Protein AF-A0A950VBY2-F1 (afdb_monomer_lite)

pLDDT: mean 87.93, std 15.41, range [36.84, 98.0]

Radius of gyration: 14.1 Å; chains: 1; bounding box: 40×27×37 Å

Foldseek 3Di:
DPQPDQKDKFFALDQLRVQVVVCVVNVHDDASVCRVVLSVVQVVVVQWAWDDDDVTTMIMGGGHPVRSVVVVVVCVVVVVDDDDPDTDRDGPDPPVVVPDPPD

Secondary structure (DSSP, 8-state):
--TT--EEEES---HHHHHHHHHHHHT----GGGHHHHHHHHHHTT-EEE---SSS--EEEE--HHHHHHHHHHHHHTTSS---SS---------TTS-----

Sequence (103 aa):
ANAQADRTIVYSDEPEFLVYRVGVRFGIPMLPCWSSWIRAELTRQNRVHPLVGLGCNPVLVEASKQELLDLIAGAVKRCVLSIPDKPSLEWSVPQAFATDELR

Structure (mmCIF, N/CA/C/O backbone):
data_AF-A0A950VBY2-F1
#
_entry.id   AF-A0A950VBY2-F1
#
loop_
_atom_site.group_PDB
_atom_site.id
_atom_site.type_symbol
_atom_site.label_atom_id
_atom_site.label_alt_id
_atom_site.label_comp_id
_atom_site.label_asym_id
_atom_site.label_entity_id
_atom_site.label_seq_id
_atom_site.pdbx_PDB_ins_code
_atom_site.Cartn_x
_atom_site.Cartn_y
_atom_site.Cartn_z
_atom_site.occupancy
_atom_site.B_iso_or_equiv
_atom_site.auth_seq_id
_atom_site.auth_comp_id
_atom_site.auth_asym_id
_atom_site.auth_atom_id
_atom_site.pdbx_PDB_model_num
ATOM 1 N N . ALA A 1 1 ? -3.717 17.760 -2.986 1.00 55.78 1 ALA A N 1
ATOM 2 C CA . ALA A 1 1 ? -4.023 16.513 -2.252 1.00 55.78 1 ALA A CA 1
ATOM 3 C C . ALA A 1 1 ? -4.371 16.862 -0.805 1.00 55.78 1 ALA A C 1
ATOM 5 O O . ALA A 1 1 ? -3.595 17.576 -0.184 1.00 55.78 1 ALA A O 1
ATOM 6 N N . ASN A 1 2 ? -5.523 16.429 -0.275 1.00 57.88 2 ASN A N 1
ATOM 7 C CA . ASN A 1 2 ? -5.862 16.669 1.135 1.00 57.88 2 ASN A CA 1
ATOM 8 C C . ASN A 1 2 ? -5.012 15.738 2.019 1.00 57.88 2 ASN A C 1
ATOM 10 O O . ASN A 1 2 ? -5.167 14.516 1.930 1.00 57.88 2 ASN A O 1
ATOM 14 N N . ALA A 1 3 ? -4.093 16.308 2.801 1.00 57.59 3 ALA A N 1
ATOM 15 C CA . ALA A 1 3 ? -3.167 15.576 3.666 1.00 57.59 3 ALA A CA 1
ATOM 16 C C . ALA A 1 3 ? -3.839 14.976 4.915 1.00 57.59 3 ALA A C 1
ATOM 18 O O . ALA A 1 3 ? -3.261 14.091 5.535 1.00 57.59 3 ALA A O 1
ATOM 19 N N . GLN A 1 4 ? -5.050 15.432 5.257 1.00 67.25 4 GLN A N 1
ATOM 20 C CA . GLN A 1 4 ? -5.842 14.915 6.379 1.00 67.25 4 GLN A CA 1
ATOM 21 C C . GLN A 1 4 ? -6.762 13.750 5.990 1.00 67.25 4 GLN A C 1
ATOM 23 O O . GLN A 1 4 ? -7.376 13.154 6.865 1.00 67.25 4 GLN A O 1
ATOM 28 N N . ALA A 1 5 ? -6.884 13.426 4.698 1.00 76.44 5 ALA A N 1
ATOM 29 C CA . ALA A 1 5 ? -7.691 12.286 4.277 1.00 76.44 5 ALA A CA 1
ATOM 30 C C . ALA A 1 5 ? -7.001 10.971 4.677 1.00 76.44 5 ALA A C 1
ATOM 32 O O . ALA A 1 5 ? -5.839 10.758 4.344 1.00 76.44 5 ALA A O 1
ATOM 33 N N . ASP A 1 6 ? -7.735 10.091 5.343 1.00 89.44 6 ASP A N 1
ATOM 34 C CA . ASP A 1 6 ? -7.328 8.755 5.799 1.00 89.44 6 ASP A CA 1
ATOM 35 C C . ASP A 1 6 ? -7.918 7.633 4.929 1.00 89.44 6 ASP A C 1
ATOM 37 O O . ASP A 1 6 ? -7.739 6.450 5.199 1.00 89.44 6 ASP A O 1
ATOM 41 N N . ARG A 1 7 ? -8.639 8.007 3.871 1.00 92.62 7 ARG A N 1
ATOM 42 C CA . ARG A 1 7 ? -9.402 7.113 3.003 1.00 92.62 7 ARG A CA 1
ATOM 43 C C . ARG A 1 7 ? -9.091 7.400 1.545 1.00 92.62 7 ARG A C 1
ATOM 45 O O . ARG A 1 7 ? -9.182 8.544 1.095 1.00 92.62 7 ARG A O 1
ATOM 52 N N . THR A 1 8 ? -8.743 6.360 0.796 1.00 93.88 8 THR A N 1
ATOM 53 C CA . THR A 1 8 ? -8.473 6.439 -0.645 1.00 93.88 8 THR A CA 1
ATOM 54 C C . THR A 1 8 ? -9.233 5.340 -1.371 1.00 93.88 8 THR A C 1
ATOM 56 O O . THR A 1 8 ? -9.003 4.168 -1.111 1.00 93.88 8 THR A O 1
ATOM 59 N N . ILE A 1 9 ? -10.112 5.703 -2.307 1.00 94.75 9 ILE A N 1
ATOM 60 C CA . ILE A 1 9 ? -10.716 4.734 -3.228 1.00 94.75 9 ILE A CA 1
ATOM 61 C C . ILE A 1 9 ? -9.756 4.534 -4.403 1.00 94.75 9 ILE A C 1
ATOM 63 O O . ILE A 1 9 ? -9.345 5.505 -5.044 1.00 94.75 9 ILE A O 1
ATOM 67 N N . VAL A 1 10 ? -9.401 3.284 -4.687 1.00 93.88 10 VAL A N 1
ATOM 68 C CA . VAL A 1 10 ? -8.581 2.901 -5.842 1.00 93.88 10 VAL A CA 1
ATOM 69 C C . VAL A 1 10 ? -9.387 2.012 -6.786 1.00 93.88 10 VAL A C 1
ATOM 71 O O . VAL A 1 10 ? -10.237 1.244 -6.356 1.00 93.88 10 VAL A O 1
ATOM 74 N N . TYR A 1 11 ? -9.129 2.149 -8.087 1.00 91.62 11 TYR A N 1
ATOM 75 C CA . TYR A 1 11 ? -9.852 1.463 -9.166 1.00 91.62 11 TYR A CA 1
ATOM 76 C C . TYR A 1 11 ? -9.644 -0.061 -9.201 1.00 91.62 11 TYR A C 1
ATOM 78 O O . TYR A 1 11 ? -10.533 -0.788 -9.636 1.00 91.62 11 TYR A O 1
ATOM 86 N N . SER A 1 12 ? -8.469 -0.532 -8.783 1.00 91.56 12 SER A N 1
ATOM 87 C CA . SER A 1 12 ? -8.101 -1.943 -8.818 1.00 91.56 12 SER A CA 1
ATOM 88 C C . SER A 1 12 ? -7.420 -2.355 -7.523 1.00 91.56 12 SER A C 1
ATOM 90 O O . SER A 1 12 ? -6.648 -1.592 -6.936 1.00 91.56 12 SER A O 1
ATOM 92 N N . ASP A 1 13 ? -7.708 -3.590 -7.137 1.00 91.44 13 ASP A N 1
ATOM 93 C CA . ASP A 1 13 ? -7.152 -4.299 -5.997 1.00 91.44 13 ASP A CA 1
ATOM 94 C C . ASP A 1 13 ? -5.734 -4.849 -6.243 1.00 91.44 13 ASP A C 1
ATOM 96 O O . ASP A 1 13 ? -5.061 -5.301 -5.314 1.00 91.44 13 ASP A O 1
ATOM 100 N N . GLU A 1 14 ? -5.263 -4.802 -7.492 1.00 94.06 14 GLU A N 1
ATOM 101 C CA . GLU A 1 14 ? -3.947 -5.314 -7.870 1.00 94.06 14 GLU A CA 1
ATOM 102 C C . GLU A 1 14 ? -2.827 -4.637 -7.059 1.00 94.06 14 GLU A C 1
ATOM 104 O O . GLU A 1 14 ? -2.812 -3.401 -6.968 1.00 94.06 14 GLU A O 1
ATOM 109 N N . PRO A 1 15 ? -1.873 -5.398 -6.481 1.00 95.81 15 PRO A N 1
ATOM 110 C CA . PRO A 1 15 ? -0.910 -4.863 -5.522 1.00 95.81 15 PRO A CA 1
ATOM 111 C C . PRO A 1 15 ? -0.147 -3.641 -6.030 1.00 95.81 15 PRO A C 1
ATOM 113 O O . PRO A 1 15 ? -0.089 -2.625 -5.339 1.00 95.81 15 PRO A O 1
ATOM 116 N N . GLU A 1 16 ? 0.413 -3.713 -7.240 1.00 94.25 16 GLU A N 1
ATOM 117 C CA . GLU A 1 16 ? 1.174 -2.600 -7.815 1.00 94.25 16 GLU A CA 1
ATOM 118 C C . GLU A 1 16 ? 0.295 -1.375 -8.061 1.00 94.25 16 GLU A C 1
ATOM 120 O O . GLU A 1 16 ? 0.710 -0.256 -7.766 1.00 94.25 16 GLU A O 1
ATOM 125 N N . PHE A 1 17 ? -0.942 -1.569 -8.532 1.00 93.56 17 PHE A N 1
ATOM 126 C CA . PHE A 1 17 ? -1.864 -0.464 -8.783 1.00 93.56 17 PHE A CA 1
ATOM 127 C C . PHE A 1 17 ? -2.270 0.229 -7.484 1.00 93.56 17 PHE A C 1
ATOM 129 O O . PHE A 1 17 ? -2.196 1.456 -7.388 1.00 93.56 17 PHE A O 1
ATOM 136 N N . LEU A 1 18 ? -2.666 -0.544 -6.471 1.00 94.94 18 LEU A N 1
ATOM 137 C CA . LEU A 1 18 ? -3.058 -0.007 -5.172 1.00 94.94 18 LEU A CA 1
ATOM 138 C C . LEU A 1 18 ? -1.908 0.776 -4.538 1.00 94.94 18 LEU A C 1
ATOM 140 O O . LEU A 1 18 ? -2.092 1.934 -4.155 1.00 94.94 18 LEU A O 1
ATOM 144 N N . VAL A 1 19 ? -0.721 0.168 -4.453 1.00 95.25 19 VAL A N 1
ATOM 145 C CA . VAL A 1 19 ? 0.445 0.774 -3.798 1.00 95.25 19 VAL A CA 1
ATOM 146 C C . VAL A 1 19 ? 0.919 2.009 -4.555 1.00 95.25 19 VAL A C 1
ATOM 148 O O . VAL A 1 19 ? 1.134 3.048 -3.930 1.00 95.25 19 VAL A O 1
ATOM 151 N N . TYR A 1 20 ? 0.974 1.958 -5.889 1.00 94.50 20 TYR A N 1
ATOM 152 C CA . TYR A 1 20 ? 1.281 3.126 -6.714 1.00 94.50 20 TYR A CA 1
ATOM 153 C C . TYR A 1 20 ? 0.325 4.290 -6.429 1.00 94.50 20 TYR A C 1
ATOM 155 O O . TYR A 1 20 ? 0.756 5.403 -6.117 1.00 94.50 20 TYR A O 1
ATOM 163 N N . ARG A 1 21 ? -0.992 4.045 -6.495 1.00 93.25 21 ARG A N 1
ATOM 164 C CA . ARG A 1 21 ? -2.003 5.105 -6.357 1.00 93.25 21 ARG A CA 1
ATOM 165 C C . ARG A 1 21 ? -2.017 5.706 -4.958 1.00 93.25 21 ARG A C 1
ATOM 167 O O . ARG A 1 21 ? -2.120 6.927 -4.833 1.00 93.25 21 ARG A O 1
ATOM 174 N N . VAL A 1 22 ? -1.879 4.882 -3.921 1.00 93.88 22 VAL A N 1
ATOM 175 C CA . VAL A 1 22 ? -1.793 5.347 -2.530 1.00 93.88 22 VAL A CA 1
ATOM 176 C C . VAL A 1 22 ? -0.496 6.135 -2.300 1.00 93.88 22 VAL A C 1
ATOM 178 O O . VAL A 1 22 ? -0.539 7.229 -1.730 1.00 93.88 22 VAL A O 1
ATOM 181 N N . GLY A 1 23 ? 0.643 5.646 -2.800 1.00 93.19 23 GLY A N 1
ATOM 182 C CA . GLY A 1 23 ? 1.936 6.330 -2.709 1.00 93.19 23 GLY A CA 1
ATOM 183 C C . GLY A 1 23 ? 1.914 7.714 -3.362 1.00 93.19 23 GLY A C 1
ATOM 184 O O . GLY A 1 23 ? 2.245 8.711 -2.713 1.00 93.19 23 GLY A O 1
ATOM 185 N N . VAL A 1 24 ? 1.423 7.800 -4.605 1.00 91.44 24 VAL A N 1
ATOM 186 C CA . VAL A 1 24 ? 1.250 9.067 -5.340 1.00 91.44 24 VAL A CA 1
ATOM 187 C C . VAL A 1 24 ? 0.296 10.012 -4.605 1.00 91.44 24 VAL A C 1
ATOM 189 O O . VAL A 1 24 ? 0.595 11.196 -4.451 1.00 91.44 24 VAL A O 1
ATOM 192 N N . ARG A 1 25 ? -0.833 9.505 -4.088 1.00 90.44 25 ARG A N 1
ATOM 193 C CA . ARG A 1 25 ? -1.846 10.316 -3.389 1.00 90.44 25 ARG A CA 1
ATOM 194 C C . ARG A 1 25 ? -1.302 11.036 -2.151 1.00 90.44 25 ARG A C 1
ATOM 196 O O . ARG A 1 25 ? -1.785 12.132 -1.836 1.00 90.44 25 ARG A O 1
ATOM 203 N N . PHE A 1 26 ? -0.348 10.434 -1.442 1.00 90.38 26 PHE A N 1
ATOM 204 C CA . PHE A 1 26 ? 0.229 10.977 -0.204 1.00 90.38 26 PHE A CA 1
ATOM 205 C C . PHE A 1 26 ? 1.655 11.533 -0.359 1.00 90.38 26 PHE A C 1
ATOM 207 O O . PHE A 1 26 ? 2.193 12.118 0.593 1.00 90.38 26 PHE A O 1
ATOM 214 N N . GLY A 1 27 ? 2.258 11.387 -1.543 1.00 90.50 27 GLY A N 1
ATOM 215 C CA . GLY A 1 27 ? 3.650 11.757 -1.800 1.00 90.50 27 GLY A CA 1
ATOM 216 C C . GLY A 1 27 ? 4.626 10.934 -0.957 1.00 90.50 27 GLY A C 1
ATOM 217 O O . GLY A 1 27 ? 5.547 11.497 -0.367 1.00 90.50 27 GLY A O 1
ATOM 218 N N . ILE A 1 28 ? 4.367 9.631 -0.817 1.00 91.38 28 ILE A N 1
ATOM 219 C CA . ILE A 1 28 ? 5.219 8.690 -0.077 1.00 91.38 28 ILE A CA 1
ATOM 220 C C . ILE A 1 28 ? 6.095 7.934 -1.085 1.00 91.38 28 ILE A C 1
ATOM 222 O O . ILE A 1 28 ? 5.553 7.412 -2.062 1.00 91.38 28 ILE A O 1
ATOM 226 N N . PRO A 1 29 ? 7.417 7.828 -0.860 1.00 85.62 29 PRO A N 1
ATOM 227 C CA . PRO A 1 29 ? 8.291 7.034 -1.714 1.00 85.62 29 PRO A CA 1
ATOM 228 C C . PRO A 1 29 ? 8.031 5.539 -1.480 1.00 85.62 29 PRO A C 1
ATOM 230 O O . PRO A 1 29 ? 8.558 4.943 -0.544 1.00 85.62 29 PRO A O 1
ATOM 233 N N . MET A 1 30 ? 7.183 4.944 -2.318 1.00 92.69 30 MET A N 1
ATOM 234 C CA . MET A 1 30 ? 6.931 3.501 -2.355 1.00 92.69 30 MET A CA 1
ATOM 235 C C . MET A 1 30 ? 7.662 2.877 -3.546 1.00 92.69 30 MET A C 1
ATOM 237 O O . MET A 1 30 ? 7.795 3.517 -4.588 1.00 92.69 30 MET A O 1
ATOM 241 N N . LEU A 1 31 ? 8.125 1.633 -3.396 1.00 94.69 31 LEU A N 1
ATOM 242 C CA . LEU A 1 31 ? 8.783 0.882 -4.466 1.00 94.69 31 LEU A CA 1
ATOM 243 C C . LEU A 1 31 ? 7.856 -0.205 -5.034 1.00 94.69 31 LEU A C 1
ATOM 245 O O . LEU A 1 31 ? 7.172 -0.864 -4.245 1.00 94.69 31 LEU A O 1
ATOM 249 N N . PRO A 1 32 ? 7.892 -0.473 -6.357 1.00 94.75 32 PRO A N 1
ATOM 250 C CA . PRO A 1 32 ? 7.118 -1.551 -6.976 1.00 94.75 32 PRO A CA 1
ATOM 251 C C . PRO A 1 32 ? 7.339 -2.908 -6.299 1.00 94.75 32 PRO A C 1
ATOM 253 O O . PRO A 1 32 ? 6.382 -3.622 -6.010 1.00 94.75 32 PRO A O 1
ATOM 256 N N . CYS A 1 33 ? 8.586 -3.231 -5.937 1.00 94.88 33 CYS A N 1
ATOM 257 C CA . CYS A 1 33 ? 8.933 -4.499 -5.289 1.00 94.88 33 CYS A CA 1
ATOM 258 C C . CYS A 1 33 ? 8.321 -4.684 -3.889 1.00 94.88 33 CYS A C 1
ATOM 260 O O . CYS A 1 33 ? 8.275 -5.804 -3.384 1.00 94.88 33 CYS A O 1
ATOM 262 N N . TRP A 1 34 ? 7.828 -3.617 -3.253 1.00 96.56 34 TRP A N 1
ATOM 263 C CA . TRP A 1 34 ? 7.142 -3.700 -1.962 1.00 96.56 34 TRP A CA 1
ATOM 264 C C . TRP A 1 34 ? 5.647 -3.988 -2.104 1.00 96.56 34 TRP A C 1
ATOM 266 O O . TRP A 1 34 ? 4.990 -4.283 -1.104 1.00 96.56 34 TRP A O 1
ATOM 276 N N . SER A 1 35 ? 5.103 -3.908 -3.322 1.00 96.31 35 SER A N 1
ATOM 277 C CA . SER A 1 35 ? 3.662 -3.831 -3.556 1.00 96.31 35 SER A CA 1
ATOM 278 C C . SER A 1 35 ? 2.898 -5.017 -2.981 1.00 96.31 35 SER A C 1
ATOM 280 O O . SER A 1 35 ? 1.956 -4.827 -2.213 1.00 96.31 35 SER A O 1
ATOM 282 N N . SER A 1 36 ? 3.347 -6.239 -3.276 1.00 96.75 36 SER A N 1
ATOM 283 C CA . SER A 1 36 ? 2.716 -7.468 -2.781 1.00 96.75 36 SER A CA 1
ATOM 284 C C . SER A 1 36 ? 2.714 -7.544 -1.255 1.00 96.75 36 SER A C 1
ATOM 286 O O . SER A 1 36 ? 1.706 -7.914 -0.655 1.00 96.75 36 SER A O 1
ATOM 288 N N . TRP A 1 37 ? 3.818 -7.150 -0.613 1.00 97.69 37 TRP A N 1
ATOM 289 C CA . TRP A 1 37 ? 3.923 -7.181 0.843 1.00 97.69 37 TRP A CA 1
ATOM 290 C C . TRP A 1 37 ? 3.056 -6.108 1.505 1.00 97.69 37 TRP A C 1
ATOM 292 O O . TRP A 1 37 ? 2.269 -6.427 2.394 1.00 97.69 37 TRP A O 1
ATOM 302 N N . ILE A 1 38 ? 3.153 -4.851 1.053 1.00 97.25 38 ILE A N 1
ATOM 303 C CA . ILE A 1 38 ? 2.343 -3.742 1.584 1.00 97.25 38 ILE A CA 1
ATOM 304 C C . ILE A 1 38 ? 0.867 -4.089 1.443 1.00 97.25 38 ILE A C 1
ATOM 306 O O . ILE A 1 38 ? 0.091 -3.920 2.383 1.00 97.25 38 ILE A O 1
ATOM 310 N N . ARG A 1 39 ? 0.480 -4.627 0.286 1.00 97.06 39 ARG A N 1
ATOM 311 C CA . ARG A 1 39 ? -0.891 -5.040 0.048 1.00 97.06 39 ARG A CA 1
ATOM 312 C C . ARG A 1 39 ? -1.359 -6.111 1.038 1.00 97.06 39 ARG A C 1
ATOM 314 O O . ARG A 1 39 ? -2.427 -5.974 1.648 1.00 97.06 39 ARG A O 1
ATOM 321 N N . ALA A 1 40 ? -0.577 -7.175 1.193 1.00 98.00 40 ALA A N 1
ATOM 322 C CA . ALA A 1 40 ? -0.892 -8.245 2.131 1.00 98.00 40 ALA A CA 1
ATOM 323 C C . ALA A 1 40 ? -1.018 -7.705 3.563 1.00 98.00 40 ALA A C 1
ATOM 325 O O . ALA A 1 40 ? -1.961 -8.051 4.271 1.00 98.00 40 ALA A O 1
ATOM 326 N N . GLU A 1 41 ? -0.129 -6.797 3.964 1.00 98.00 41 GLU A N 1
ATOM 327 C CA . GLU A 1 41 ? -0.129 -6.208 5.301 1.00 98.00 41 GLU A CA 1
ATOM 328 C C . GLU A 1 41 ? -1.336 -5.286 5.544 1.00 98.00 41 GLU A C 1
ATOM 330 O O . GLU A 1 41 ? -1.976 -5.383 6.591 1.00 98.00 41 GLU A O 1
ATOM 335 N N . LEU A 1 42 ? -1.718 -4.447 4.574 1.00 97.19 42 LEU A N 1
ATOM 336 C CA . LEU A 1 42 ? -2.940 -3.635 4.662 1.00 97.19 42 LEU A CA 1
ATOM 337 C C . LEU A 1 42 ? -4.191 -4.517 4.773 1.00 97.19 42 LEU A C 1
ATOM 339 O O . LEU A 1 42 ? -5.085 -4.235 5.570 1.00 97.19 42 LEU A O 1
ATOM 343 N N . THR A 1 43 ? -4.228 -5.620 4.024 1.00 97.50 43 THR A N 1
ATOM 344 C CA . THR A 1 43 ? -5.326 -6.598 4.087 1.00 97.50 43 THR A CA 1
ATOM 345 C C . THR A 1 43 ? -5.366 -7.284 5.455 1.00 97.50 43 THR A C 1
ATOM 347 O O . THR A 1 43 ? -6.419 -7.351 6.081 1.00 97.50 43 THR A O 1
ATOM 350 N N . ARG A 1 44 ? -4.208 -7.714 5.977 1.00 97.94 44 ARG A N 1
ATOM 351 C CA . ARG A 1 44 ? -4.064 -8.329 7.310 1.00 97.94 44 ARG A CA 1
ATOM 352 C C . ARG A 1 44 ? -4.545 -7.408 8.435 1.00 97.94 44 ARG A C 1
ATOM 354 O O . ARG A 1 44 ? -5.015 -7.888 9.463 1.00 97.94 44 ARG A O 1
ATOM 361 N N . GLN A 1 45 ? -4.419 -6.095 8.250 1.00 97.31 45 GLN A N 1
ATOM 362 C CA . GLN A 1 45 ? -4.888 -5.075 9.189 1.00 97.31 45 GLN A CA 1
ATOM 363 C C . GLN A 1 45 ? -6.346 -4.634 8.954 1.00 97.31 45 GLN A C 1
ATOM 365 O O . GLN A 1 45 ? -6.788 -3.691 9.603 1.00 97.31 45 GLN A O 1
ATOM 370 N N . ASN A 1 46 ? -7.098 -5.294 8.061 1.00 97.31 46 ASN A N 1
ATOM 371 C CA . ASN A 1 46 ? -8.469 -4.929 7.672 1.00 97.31 46 ASN A CA 1
ATOM 372 C C . ASN A 1 46 ? -8.603 -3.490 7.138 1.00 97.31 46 ASN A C 1
ATOM 374 O O . ASN A 1 46 ? -9.609 -2.827 7.372 1.00 97.31 46 ASN A O 1
ATOM 378 N N . ARG A 1 47 ? -7.581 -2.997 6.425 1.00 97.50 47 ARG A N 1
ATOM 379 C CA . ARG A 1 47 ? -7.548 -1.641 5.848 1.00 97.50 47 ARG A CA 1
ATOM 380 C C . ARG A 1 47 ? -7.950 -1.590 4.376 1.00 97.50 47 ARG A C 1
ATOM 382 O O . ARG A 1 47 ? -7.908 -0.515 3.786 1.00 97.50 47 ARG A O 1
ATOM 389 N N . VAL A 1 48 ? -8.271 -2.727 3.759 1.00 97.62 48 VAL A N 1
ATOM 390 C CA . VAL A 1 48 ? -8.698 -2.796 2.357 1.00 97.62 48 VAL A CA 1
ATOM 391 C C . VAL A 1 48 ? -10.100 -3.376 2.294 1.00 97.62 48 VAL A C 1
ATOM 393 O O . VAL A 1 48 ? -10.307 -4.527 2.672 1.00 97.62 48 VAL A O 1
ATOM 396 N N . HIS A 1 49 ? -11.044 -2.578 1.804 1.00 97.62 49 HIS A N 1
ATOM 397 C CA . HIS A 1 49 ? -12.456 -2.938 1.749 1.00 97.62 49 HIS A CA 1
ATOM 398 C C . HIS A 1 49 ? -12.937 -2.968 0.299 1.00 97.62 49 HIS A C 1
ATOM 400 O O . HIS A 1 49 ? -12.845 -1.942 -0.383 1.00 97.62 49 HIS A O 1
ATOM 406 N N . PRO A 1 50 ? -13.458 -4.103 -0.193 1.00 96.4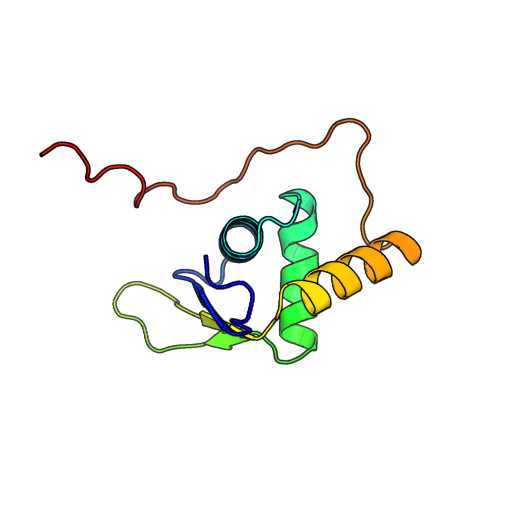4 50 PRO A N 1
ATOM 407 C CA . PRO A 1 50 ? -14.003 -4.177 -1.538 1.00 96.44 50 PRO A CA 1
ATOM 408 C C . PRO A 1 50 ? -15.234 -3.281 -1.682 1.00 96.44 50 PRO A C 1
ATOM 410 O O . PRO A 1 50 ? -16.067 -3.191 -0.779 1.00 96.44 50 PRO A O 1
ATOM 413 N N . LEU A 1 51 ? -15.356 -2.632 -2.836 1.00 96.44 51 LEU A N 1
ATOM 414 C CA . LEU A 1 51 ? -16.512 -1.829 -3.217 1.00 96.44 51 LEU A CA 1
ATOM 415 C C . LEU A 1 51 ? -17.176 -2.436 -4.456 1.00 96.44 51 LEU A C 1
ATOM 417 O O . LEU A 1 51 ? -16.548 -3.140 -5.246 1.00 96.44 51 LEU A O 1
ATOM 421 N N . VAL A 1 52 ? -18.461 -2.138 -4.650 1.00 95.06 52 VAL A N 1
ATOM 422 C CA . VAL A 1 52 ? -19.172 -2.528 -5.873 1.00 95.06 52 VAL A CA 1
ATOM 423 C C . VAL A 1 52 ? -18.679 -1.660 -7.034 1.00 95.06 52 VAL A C 1
ATOM 425 O O . VAL A 1 52 ? -18.795 -0.435 -6.984 1.00 95.06 52 VAL A O 1
ATOM 428 N N . GLY A 1 53 ? -18.141 -2.294 -8.077 1.00 89.69 53 GLY A N 1
ATOM 429 C CA . GLY A 1 53 ? -17.692 -1.649 -9.311 1.00 89.69 53 GLY A CA 1
ATOM 430 C C . GLY A 1 53 ? -18.392 -2.212 -10.546 1.00 89.69 53 GLY A C 1
ATOM 431 O O . GLY A 1 53 ? -18.782 -3.377 -10.579 1.00 89.69 53 GLY A O 1
ATOM 432 N N . LEU A 1 54 ? -18.546 -1.383 -11.579 1.00 89.31 54 LEU A N 1
ATOM 433 C CA . LEU A 1 54 ? -19.038 -1.801 -12.893 1.00 89.31 54 LEU A CA 1
ATOM 434 C C . LEU A 1 54 ? -17.850 -1.857 -13.857 1.00 89.31 54 LEU A C 1
ATOM 436 O O . LEU A 1 54 ? -17.309 -0.820 -14.229 1.00 89.31 54 LEU A O 1
ATOM 440 N N . GLY A 1 55 ? -17.427 -3.066 -14.234 1.00 87.38 55 GLY A N 1
ATOM 441 C CA . GLY A 1 55 ? -16.257 -3.272 -15.100 1.00 87.38 55 GLY A CA 1
ATOM 442 C C . GLY A 1 55 ? -14.901 -3.074 -14.406 1.00 87.38 55 GLY A C 1
ATOM 443 O O . GLY A 1 55 ? -13.877 -3.026 -15.081 1.00 87.38 55 GLY A O 1
ATOM 444 N N . CYS A 1 56 ? -14.877 -2.966 -13.074 1.00 87.94 56 CYS A N 1
ATOM 445 C CA . CYS A 1 56 ? -13.666 -2.840 -12.266 1.00 87.94 56 CYS A CA 1
ATOM 446 C C . CYS A 1 56 ? -13.847 -3.454 -10.873 1.00 87.94 56 CYS A C 1
ATOM 448 O O . CYS A 1 56 ? -14.971 -3.751 -10.466 1.00 87.94 56 CYS A O 1
ATOM 450 N N . ASN A 1 57 ? -12.739 -3.599 -10.141 1.00 91.56 57 ASN A N 1
ATOM 451 C CA . ASN A 1 57 ? -12.706 -4.125 -8.774 1.00 91.56 57 ASN A CA 1
ATOM 452 C C . ASN A 1 57 ? -12.194 -3.035 -7.816 1.00 91.56 57 ASN A C 1
ATOM 454 O O . ASN A 1 57 ? -11.044 -3.106 -7.368 1.00 91.56 57 ASN A O 1
ATOM 458 N N . PRO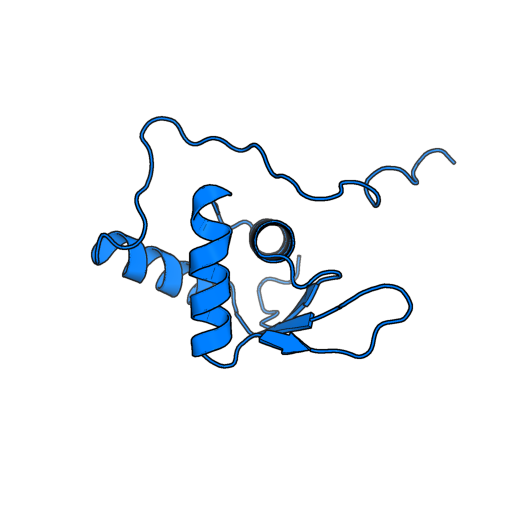 A 1 58 ? -12.993 -1.984 -7.556 1.00 95.38 58 PRO A N 1
ATOM 459 C CA . PRO A 1 58 ? -12.551 -0.870 -6.745 1.00 95.38 58 PRO A CA 1
ATOM 460 C C . PRO A 1 58 ? -12.480 -1.273 -5.278 1.00 95.38 58 PRO A C 1
ATOM 462 O O . PRO A 1 58 ? -13.322 -2.026 -4.786 1.00 95.38 58 PRO A O 1
ATOM 465 N N . VAL A 1 59 ? -11.515 -0.707 -4.558 1.00 96.94 59 VAL A N 1
ATOM 466 C CA . VAL A 1 59 ? -11.390 -0.900 -3.112 1.00 96.94 59 VAL A CA 1
ATOM 467 C C . VAL A 1 59 ? -11.165 0.418 -2.388 1.00 96.94 59 VAL A C 1
ATOM 469 O O . VAL A 1 59 ? -10.519 1.335 -2.899 1.00 96.94 59 VAL A O 1
ATOM 472 N N . LEU A 1 60 ? -11.711 0.515 -1.180 1.00 97.00 60 LEU A N 1
ATOM 473 C CA . LEU A 1 60 ? -11.391 1.559 -0.218 1.00 97.00 60 LEU A CA 1
ATOM 474 C C . LEU A 1 60 ? -10.160 1.129 0.583 1.00 97.00 60 LEU A C 1
ATOM 476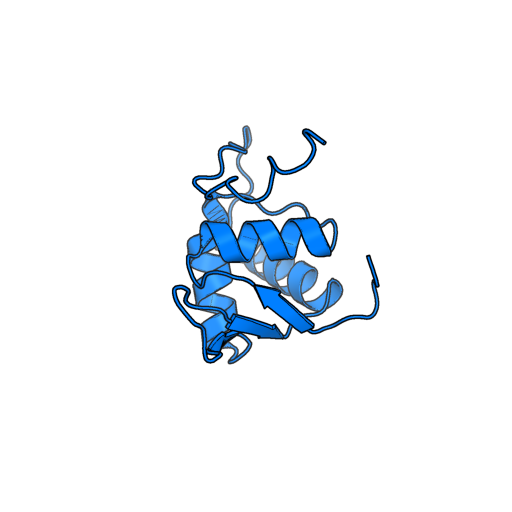 O O . LEU A 1 60 ? -10.164 0.078 1.218 1.00 97.00 60 LEU A O 1
ATOM 480 N N . VAL A 1 61 ? -9.135 1.973 0.590 1.00 97.19 61 VAL A N 1
ATOM 481 C CA . VAL A 1 61 ? -7.957 1.846 1.446 1.00 97.19 61 VAL A CA 1
ATOM 482 C C . VAL A 1 61 ? -8.069 2.836 2.599 1.00 97.19 61 VAL A C 1
ATOM 484 O O . VAL A 1 61 ? -8.102 4.047 2.371 1.00 97.19 61 VAL A O 1
ATOM 487 N N . GLU A 1 62 ? -8.108 2.321 3.824 1.00 96.69 62 GLU A N 1
ATOM 488 C CA . GLU A 1 62 ? -8.130 3.099 5.066 1.00 96.69 62 GLU A CA 1
ATOM 489 C C . GLU A 1 62 ? -6.721 3.201 5.661 1.00 96.69 62 GLU A C 1
ATOM 491 O O . GLU A 1 62 ? -6.251 2.346 6.420 1.00 96.69 62 GLU A O 1
ATOM 496 N N . ALA A 1 63 ? -6.011 4.256 5.279 1.00 94.56 63 ALA A N 1
ATOM 497 C CA . ALA A 1 63 ? -4.729 4.609 5.857 1.00 94.56 63 ALA A CA 1
ATOM 498 C C . ALA A 1 63 ? -4.429 6.095 5.643 1.00 94.56 63 ALA A C 1
ATOM 500 O O . ALA A 1 63 ? -4.550 6.634 4.538 1.00 94.56 63 ALA A O 1
ATOM 501 N N . SER A 1 64 ? -3.967 6.745 6.702 1.00 93.69 64 SER A N 1
ATOM 502 C CA . SER A 1 64 ? -3.351 8.063 6.640 1.00 93.69 64 SER A CA 1
ATOM 503 C C . SER A 1 64 ? -1.908 7.980 6.134 1.00 93.69 64 SER A C 1
ATOM 505 O O . SER A 1 64 ? -1.253 6.933 6.163 1.00 93.69 64 SER A O 1
ATOM 507 N N . LYS A 1 65 ? -1.361 9.133 5.731 1.00 93.31 65 LYS A N 1
ATOM 508 C CA . LYS A 1 65 ? 0.055 9.254 5.361 1.00 93.31 65 LYS A CA 1
ATOM 509 C C . LYS A 1 65 ? 0.994 8.741 6.460 1.00 93.31 65 LYS A C 1
ATOM 511 O O . LYS A 1 65 ? 1.973 8.068 6.150 1.00 93.31 65 LYS A O 1
ATOM 516 N N . GLN A 1 66 ? 0.704 9.075 7.719 1.00 93.75 66 GLN A N 1
ATOM 517 C CA . GLN A 1 66 ? 1.558 8.714 8.850 1.00 93.75 66 GLN A CA 1
ATOM 518 C C . GLN A 1 66 ? 1.548 7.202 9.092 1.00 93.75 66 GLN A C 1
ATOM 520 O O . GLN A 1 66 ? 2.609 6.600 9.204 1.00 93.75 66 GLN A O 1
ATOM 525 N N . GLU A 1 67 ? 0.373 6.570 9.059 1.00 95.06 67 GLU A N 1
ATOM 526 C CA . GLU A 1 67 ? 0.257 5.119 9.248 1.00 95.06 67 GLU A CA 1
ATOM 527 C C . GLU A 1 67 ? 0.992 4.324 8.163 1.00 95.06 67 GLU A C 1
ATOM 529 O O . GLU A 1 67 ? 1.627 3.314 8.458 1.00 95.06 67 GLU A O 1
ATOM 534 N N . LEU A 1 68 ? 0.955 4.792 6.911 1.00 95.38 68 LEU A N 1
ATOM 535 C CA . LEU A 1 68 ? 1.706 4.172 5.817 1.00 95.38 68 LEU A CA 1
ATOM 536 C C . LEU A 1 68 ? 3.221 4.306 6.010 1.00 95.38 68 LEU A C 1
ATOM 538 O O . LEU A 1 68 ? 3.956 3.346 5.774 1.00 95.38 68 LEU A O 1
ATOM 542 N N . LEU A 1 69 ? 3.695 5.475 6.451 1.00 95.62 69 LEU A N 1
ATOM 543 C CA . LEU A 1 69 ? 5.111 5.687 6.759 1.00 95.62 69 LEU A CA 1
ATOM 544 C C . LEU A 1 69 ? 5.570 4.795 7.917 1.00 95.62 69 LEU A C 1
ATOM 546 O O . LEU A 1 69 ? 6.622 4.167 7.808 1.00 95.62 69 LEU A O 1
ATOM 550 N N . ASP A 1 70 ? 4.775 4.688 8.981 1.00 95.94 70 ASP A N 1
ATOM 551 C CA . ASP A 1 70 ? 5.085 3.845 10.139 1.00 95.94 70 ASP A CA 1
ATOM 552 C C . ASP A 1 70 ? 5.100 2.354 9.771 1.00 95.94 70 ASP A C 1
ATOM 554 O O . ASP A 1 70 ? 5.983 1.608 10.209 1.00 95.94 70 ASP A O 1
ATOM 558 N N . LEU A 1 71 ? 4.176 1.924 8.905 1.00 96.19 71 LEU A N 1
ATOM 559 C CA . LEU A 1 71 ? 4.120 0.567 8.362 1.00 96.19 71 LEU A CA 1
ATOM 560 C C . LEU A 1 71 ? 5.392 0.218 7.576 1.00 96.19 71 LEU A C 1
ATOM 562 O O . LEU A 1 71 ? 6.018 -0.811 7.854 1.00 96.19 71 LEU A O 1
ATOM 566 N N . ILE A 1 72 ? 5.813 1.089 6.652 1.00 95.75 72 ILE A N 1
ATOM 567 C CA . ILE A 1 72 ? 7.038 0.901 5.859 1.00 95.75 72 ILE A CA 1
ATOM 568 C C . ILE A 1 72 ? 8.271 0.941 6.766 1.00 95.75 72 ILE A C 1
ATOM 570 O O . ILE A 1 72 ? 9.098 0.029 6.723 1.00 95.75 72 ILE A O 1
ATOM 574 N N . ALA A 1 73 ? 8.384 1.954 7.628 1.00 95.44 73 ALA A N 1
ATOM 575 C CA . ALA A 1 73 ? 9.518 2.109 8.535 1.00 95.44 73 ALA A CA 1
ATOM 576 C C . ALA A 1 73 ? 9.673 0.893 9.459 1.00 95.44 73 ALA A C 1
ATOM 578 O O . ALA A 1 73 ? 10.785 0.406 9.666 1.00 95.44 73 ALA A O 1
ATOM 579 N N . GLY A 1 74 ? 8.5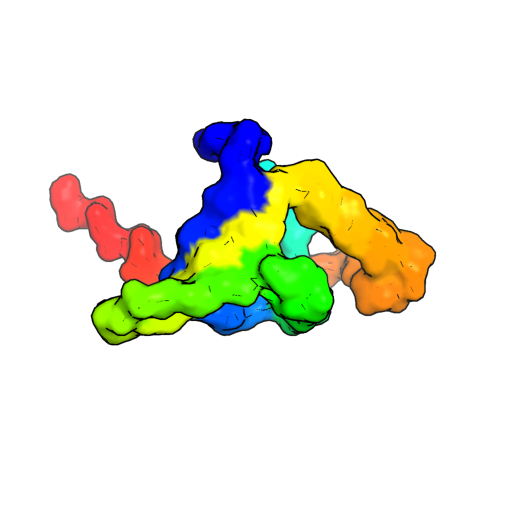66 0.367 9.990 1.00 96.94 74 GLY A N 1
ATOM 580 C CA . GLY A 1 74 ? 8.567 -0.847 10.798 1.00 96.94 74 GLY A CA 1
ATOM 581 C C . GLY A 1 74 ? 9.023 -2.079 10.014 1.00 96.94 74 GLY A C 1
ATOM 582 O O . GLY A 1 74 ? 9.794 -2.883 10.535 1.00 96.94 74 GLY A O 1
ATOM 583 N N . ALA A 1 75 ? 8.586 -2.226 8.765 1.00 97.12 75 ALA A N 1
ATOM 584 C CA . ALA A 1 75 ? 8.966 -3.354 7.918 1.00 97.12 75 ALA A CA 1
ATOM 585 C C . ALA A 1 75 ? 10.446 -3.323 7.516 1.00 97.12 75 ALA A C 1
ATOM 587 O O . ALA A 1 75 ? 11.106 -4.361 7.556 1.00 97.12 75 ALA A O 1
ATOM 588 N N . VAL A 1 76 ? 10.978 -2.136 7.206 1.00 95.81 76 VAL A N 1
ATOM 589 C CA . VAL A 1 76 ? 12.407 -1.929 6.921 1.00 95.81 76 VAL A CA 1
ATOM 590 C C . VAL A 1 76 ? 13.252 -2.228 8.159 1.00 95.81 76 VAL A C 1
ATOM 592 O O . VAL A 1 76 ? 14.206 -2.994 8.078 1.00 95.81 76 VAL A O 1
ATOM 595 N N . LYS A 1 77 ? 12.868 -1.714 9.336 1.00 96.75 77 LYS A N 1
ATOM 596 C CA . LYS A 1 77 ? 13.575 -1.988 10.604 1.00 96.75 77 LYS A CA 1
ATOM 597 C C . LYS A 1 77 ? 13.617 -3.476 10.966 1.00 96.75 77 LYS A C 1
ATOM 599 O O . LYS A 1 77 ? 14.557 -3.910 11.620 1.00 96.75 77 LYS A O 1
ATOM 604 N N . ARG A 1 78 ? 12.603 -4.250 10.563 1.00 97.12 78 ARG A N 1
ATOM 605 C CA . ARG A 1 78 ? 12.539 -5.711 10.758 1.00 97.12 78 ARG A CA 1
ATOM 606 C C . ARG A 1 78 ? 13.180 -6.513 9.619 1.00 97.12 78 ARG A C 1
ATOM 608 O O . ARG A 1 78 ? 13.058 -7.733 9.620 1.00 97.12 78 ARG A O 1
ATOM 615 N N . CYS A 1 79 ? 13.809 -5.852 8.645 1.00 95.94 79 CYS A N 1
ATOM 616 C CA . CYS A 1 79 ? 14.391 -6.471 7.450 1.00 95.94 79 CYS A CA 1
ATOM 617 C C . CYS A 1 79 ? 13.386 -7.268 6.593 1.00 95.94 79 CYS A C 1
ATOM 619 O O . CYS A 1 79 ? 13.776 -8.169 5.857 1.00 95.94 79 CYS A O 1
ATOM 621 N N . VAL A 1 80 ? 12.090 -6.945 6.680 1.00 97.06 80 VAL A N 1
ATOM 622 C CA . VAL A 1 80 ? 11.037 -7.556 5.849 1.00 97.06 80 VAL A CA 1
ATOM 623 C C . VAL A 1 80 ? 10.977 -6.880 4.481 1.00 97.06 80 VAL A C 1
ATOM 625 O O . VAL A 1 80 ? 10.831 -7.545 3.461 1.00 97.06 80 VAL A O 1
ATOM 628 N N . LEU A 1 81 ? 11.120 -5.552 4.464 1.00 95.94 81 LEU A N 1
ATOM 629 C CA . LEU A 1 81 ? 11.339 -4.779 3.246 1.00 95.94 81 LEU A CA 1
ATOM 630 C C . LEU A 1 81 ? 12.808 -4.370 3.178 1.00 95.94 81 LEU A C 1
ATOM 632 O O . LEU A 1 81 ? 13.353 -3.849 4.149 1.00 95.94 81 LEU A O 1
ATOM 636 N N . SER A 1 82 ? 13.426 -4.566 2.017 1.00 93.44 82 SER A N 1
ATOM 637 C CA . SER A 1 82 ? 14.756 -4.038 1.723 1.00 93.44 82 SER A CA 1
ATOM 638 C C . SER A 1 82 ? 14.640 -2.783 0.862 1.00 93.44 82 SER A C 1
ATOM 640 O O . SER A 1 82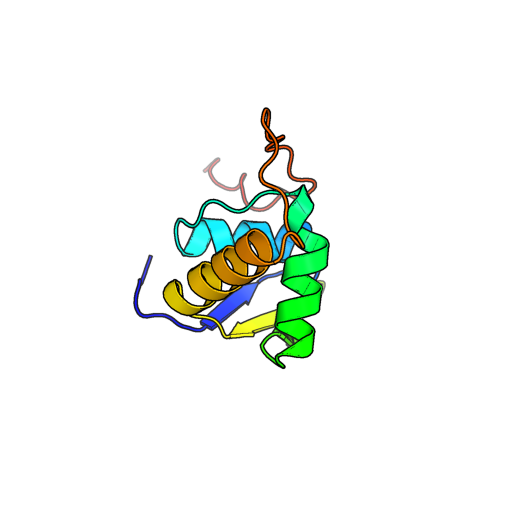 ? 13.795 -2.721 -0.037 1.00 93.44 82 SER A O 1
ATOM 642 N N . ILE A 1 83 ? 15.489 -1.791 1.136 1.00 91.75 83 ILE A N 1
ATOM 643 C CA . ILE A 1 83 ? 15.705 -0.649 0.247 1.00 91.75 83 ILE A CA 1
ATOM 644 C C . ILE A 1 83 ? 16.863 -1.047 -0.679 1.00 91.75 83 ILE A C 1
ATOM 646 O O . ILE A 1 83 ? 17.991 -1.152 -0.204 1.00 91.75 83 ILE A O 1
ATOM 650 N N . PRO A 1 84 ? 16.609 -1.323 -1.968 1.00 90.19 84 PRO A N 1
ATOM 651 C CA . PRO A 1 84 ? 17.661 -1.708 -2.901 1.00 90.19 84 PRO A CA 1
ATOM 652 C C . PRO A 1 84 ? 18.594 -0.526 -3.199 1.00 90.19 84 PRO A C 1
ATOM 654 O O . PRO A 1 84 ? 18.134 0.608 -3.321 1.00 90.19 84 PRO A O 1
ATOM 657 N N . ASP A 1 85 ? 19.882 -0.805 -3.419 1.00 91.94 85 ASP A N 1
ATOM 658 C CA . ASP A 1 85 ? 20.882 0.212 -3.799 1.00 91.94 85 ASP A CA 1
ATOM 659 C C . ASP A 1 85 ? 20.530 0.926 -5.115 1.00 91.94 85 ASP A C 1
ATOM 661 O O . ASP A 1 85 ? 20.854 2.095 -5.322 1.00 91.94 85 ASP A O 1
ATOM 665 N N . LYS A 1 86 ? 19.859 0.205 -6.022 1.00 91.88 86 LYS A N 1
ATOM 666 C CA . LYS A 1 86 ? 19.343 0.709 -7.298 1.00 91.88 86 LYS A CA 1
ATOM 667 C C . LYS A 1 86 ? 17.868 0.323 -7.424 1.00 91.88 86 LYS A C 1
ATOM 669 O O . LYS A 1 86 ? 17.572 -0.758 -7.939 1.00 91.88 86 LYS A O 1
ATOM 674 N N . PRO A 1 87 ? 16.935 1.145 -6.916 1.00 87.56 87 PRO A N 1
ATOM 675 C CA . PRO A 1 87 ? 15.513 0.848 -7.023 1.00 87.56 87 PRO A CA 1
ATOM 676 C C . PRO A 1 87 ? 15.052 0.930 -8.479 1.00 87.56 87 PRO A C 1
ATOM 678 O O . PRO A 1 87 ? 15.304 1.924 -9.158 1.00 87.56 87 PRO A O 1
ATOM 681 N N . SER A 1 88 ? 14.334 -0.096 -8.940 1.00 88.00 88 SER A N 1
ATOM 682 C CA . SER A 1 88 ? 13.522 0.020 -10.152 1.00 88.00 88 SER A CA 1
ATOM 683 C C . SER A 1 88 ? 12.230 0.763 -9.817 1.00 88.00 88 SER A C 1
ATOM 685 O O . SER A 1 88 ? 11.586 0.468 -8.810 1.00 88.00 88 SER A O 1
ATOM 687 N N . LEU A 1 89 ? 11.864 1.727 -10.660 1.00 87.94 89 LEU A N 1
ATOM 688 C CA . LEU A 1 89 ? 10.595 2.458 -10.596 1.00 87.94 89 LEU A CA 1
ATOM 689 C C . LEU A 1 89 ? 9.651 2.036 -11.731 1.00 87.94 89 LEU A C 1
ATOM 691 O O . LEU A 1 89 ? 8.727 2.770 -12.073 1.00 87.94 89 LEU A O 1
ATOM 695 N N . GLU A 1 90 ? 9.899 0.875 -12.337 1.00 88.88 90 GLU A N 1
ATOM 696 C CA . GLU A 1 90 ? 9.010 0.298 -13.338 1.00 88.88 90 GLU A CA 1
ATOM 697 C C . GLU A 1 90 ? 7.763 -0.256 -12.647 1.00 88.88 90 GLU A C 1
ATOM 699 O O . GLU A 1 90 ? 7.820 -1.250 -11.928 1.00 88.88 90 GLU A O 1
ATOM 704 N N . TRP A 1 91 ? 6.639 0.430 -12.843 1.00 89.38 91 TRP A N 1
ATOM 705 C CA . TRP A 1 91 ? 5.330 0.002 -12.366 1.00 89.38 91 TRP A CA 1
ATOM 706 C C . TRP A 1 91 ? 4.573 -0.677 -13.507 1.00 89.38 91 TRP A C 1
ATOM 708 O O . TRP A 1 91 ? 4.328 -0.054 -14.542 1.00 89.38 91 TRP A O 1
ATOM 718 N N . SER A 1 92 ? 4.125 -1.912 -13.304 1.00 85.81 92 SER A N 1
ATOM 719 C CA . SER A 1 92 ? 3.236 -2.643 -14.211 1.00 85.81 92 SER A CA 1
ATOM 720 C C . SER A 1 92 ? 1.771 -2.273 -13.949 1.00 85.81 92 SER A C 1
ATOM 722 O O . SER A 1 92 ? 0.912 -3.121 -13.695 1.00 85.81 92 SER A O 1
ATOM 724 N N . VAL A 1 93 ? 1.466 -0.975 -13.993 1.00 81.75 93 VAL A N 1
ATOM 725 C CA . VAL A 1 93 ? 0.122 -0.442 -13.735 1.00 81.75 93 VAL A CA 1
ATOM 726 C C . VAL A 1 93 ? -0.467 0.143 -15.018 1.00 81.75 93 VAL A C 1
ATOM 728 O O . VAL A 1 93 ? 0.216 0.917 -15.694 1.00 81.75 93 VAL A O 1
ATOM 731 N N . PRO A 1 94 ? -1.728 -0.173 -15.378 1.00 70.81 94 PRO A N 1
ATOM 732 C CA . PRO A 1 94 ? -2.374 0.451 -16.523 1.00 70.81 94 PRO A CA 1
ATOM 733 C C . PRO A 1 94 ? -2.377 1.974 -16.370 1.00 70.81 94 PRO A C 1
ATOM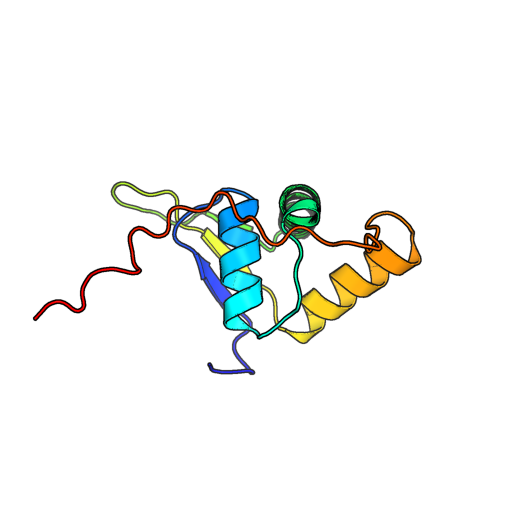 735 O O . PRO A 1 94 ? -3.040 2.527 -15.490 1.00 70.81 94 PRO A O 1
ATOM 738 N N . GLN A 1 95 ? -1.650 2.662 -17.251 1.00 63.62 95 GLN A N 1
ATOM 739 C CA . GLN A 1 95 ? -1.632 4.123 -17.300 1.00 63.62 95 GLN A CA 1
ATOM 740 C C . GLN A 1 95 ? -2.879 4.705 -17.975 1.00 63.62 95 GLN A C 1
ATOM 742 O O . GLN A 1 95 ? -2.968 5.915 -18.104 1.00 63.62 95 GLN A O 1
ATOM 747 N N . ALA A 1 96 ? -3.849 3.883 -18.393 1.00 54.91 96 ALA A N 1
ATOM 748 C CA . ALA A 1 96 ? -4.967 4.233 -19.281 1.00 54.91 96 ALA A CA 1
ATOM 749 C C . ALA A 1 96 ? -5.961 5.306 -18.766 1.00 54.91 96 ALA A C 1
ATOM 751 O O . ALA A 1 96 ? -6.980 5.542 -19.398 1.00 54.91 96 ALA A O 1
ATOM 752 N N . PHE A 1 97 ? -5.661 6.000 -17.665 1.00 49.19 97 PHE A N 1
ATOM 753 C CA . PHE A 1 97 ? -6.313 7.259 -17.278 1.00 49.19 97 PHE A CA 1
ATOM 754 C C . PHE A 1 97 ? -5.418 8.501 -17.496 1.00 49.19 97 PHE A C 1
ATOM 756 O O . PHE A 1 97 ? -5.770 9.587 -17.052 1.00 49.19 97 PHE A O 1
ATOM 763 N N . ALA A 1 98 ? -4.248 8.355 -18.129 1.00 46.06 98 ALA A N 1
ATOM 764 C CA . ALA A 1 98 ? -3.269 9.421 -18.374 1.00 46.06 98 ALA A CA 1
ATOM 765 C C . ALA A 1 98 ? -3.395 10.069 -19.765 1.00 46.06 98 ALA A C 1
ATOM 767 O O . ALA A 1 98 ? -2.574 10.905 -20.130 1.00 46.06 98 ALA A O 1
ATOM 768 N N . THR A 1 99 ? -4.396 9.691 -20.561 1.00 42.34 99 THR A N 1
ATOM 769 C CA . THR A 1 99 ? -4.624 10.266 -21.893 1.00 42.34 99 THR A CA 1
ATOM 770 C C . THR A 1 99 ? -6.111 10.500 -22.100 1.00 42.34 99 THR A C 1
ATOM 772 O O . THR A 1 99 ? -6.793 9.730 -22.761 1.00 42.34 99 THR A O 1
ATOM 775 N N . ASP A 1 100 ? -6.608 11.578 -21.502 1.00 37.84 100 ASP A N 1
ATOM 776 C CA . ASP A 1 100 ? -7.799 12.260 -22.010 1.00 37.84 100 ASP A CA 1
ATOM 777 C C . ASP A 1 100 ? -7.642 13.782 -21.849 1.00 37.84 100 ASP A C 1
ATOM 779 O O . ASP A 1 100 ? -8.520 14.479 -21.362 1.00 37.84 100 ASP A O 1
ATOM 783 N N . GLU A 1 101 ? -6.470 14.299 -22.237 1.00 37.59 101 GLU A N 1
ATOM 784 C CA . GLU A 1 101 ? -6.274 15.724 -22.541 1.00 37.59 101 GLU A CA 1
ATOM 785 C C . GLU A 1 101 ? -5.665 15.875 -23.942 1.00 37.59 101 GLU A C 1
ATOM 787 O O . GLU A 1 101 ? -4.598 16.443 -24.157 1.00 37.59 101 GLU A O 1
ATOM 792 N N . LEU A 1 102 ? -6.366 15.305 -24.922 1.00 43.56 102 LEU A N 1
ATOM 793 C CA . LEU A 1 102 ? -6.461 15.896 -26.252 1.00 43.56 102 LEU A CA 1
ATOM 794 C C . LEU A 1 102 ? -7.914 16.331 -26.446 1.00 43.56 102 LEU A C 1
ATOM 796 O O . LEU A 1 102 ? -8.722 15.612 -27.037 1.00 43.56 102 LEU A O 1
ATOM 800 N N . ARG A 1 103 ? -8.239 17.516 -25.928 1.00 36.84 103 ARG A N 1
ATOM 801 C CA . ARG A 1 103 ? -9.357 18.319 -26.413 1.00 36.84 103 ARG A CA 1
ATOM 802 C C . ARG A 1 103 ? -9.039 19.798 -26.318 1.00 36.84 103 ARG A C 1
ATOM 804 O O . ARG A 1 103 ? -8.522 20.211 -25.262 1.00 36.84 103 ARG A O 1
#